Protein AF-A0AAX2JDE6-F1 (afdb_monomer_lite)

pLDDT: mean 75.88, std 12.65, range [41.88, 91.0]

InterPro domains:
  IPR046787 Putative DnaT-like domain [PF20557] (4-109)

Structure (mmCIF, N/CA/C/O backbone):
data_AF-A0AAX2JDE6-F1
#
_entry.id   AF-A0AAX2JDE6-F1
#
loop_
_atom_site.group_PDB
_atom_site.id
_atom_site.type_symbol
_atom_site.label_atom_id
_atom_site.label_alt_id
_atom_site.label_comp_id
_atom_site.label_asym_id
_atom_site.label_entity_id
_atom_site.label_seq_id
_atom_site.pdbx_PDB_ins_code
_atom_site.Cartn_x
_atom_site.Cartn_y
_atom_site.Cartn_z
_atom_site.occupancy
_atom_site.B_iso_or_equiv
_atom_site.auth_seq_id
_atom_site.auth_comp_id
_atom_site.auth_asym_id
_atom_site.auth_atom_id
_atom_site.pdbx_PDB_model_num
ATOM 1 N N . MET A 1 1 ? -2.954 14.936 6.184 1.00 72.56 1 MET A N 1
ATOM 2 C CA . MET A 1 1 ? -3.330 13.506 6.227 1.00 72.56 1 MET A CA 1
ATOM 3 C C . MET A 1 1 ? -3.326 12.977 4.799 1.00 72.56 1 MET A C 1
ATOM 5 O O . MET A 1 1 ? -3.881 13.650 3.940 1.00 72.56 1 MET A O 1
ATOM 9 N N . ILE A 1 2 ? -2.643 11.864 4.526 1.00 81.12 2 ILE A N 1
ATOM 10 C CA . ILE A 1 2 ? -2.496 11.273 3.186 1.00 81.12 2 ILE A CA 1
ATOM 11 C C . ILE A 1 2 ? -3.279 9.957 3.173 1.00 81.12 2 ILE A C 1
ATOM 13 O O . ILE A 1 2 ? -2.783 8.916 3.606 1.00 81.12 2 ILE A O 1
ATOM 17 N N . GLY A 1 3 ? -4.531 10.004 2.718 1.00 82.31 3 GLY A N 1
ATOM 18 C CA . GLY A 1 3 ? -5.424 8.851 2.823 1.00 82.31 3 GLY A CA 1
ATOM 19 C C . GLY A 1 3 ? -5.692 8.509 4.289 1.00 82.31 3 GLY A C 1
ATOM 20 O O . GLY A 1 3 ? -6.291 9.314 5.000 1.00 82.31 3 GLY A O 1
ATOM 21 N N . TYR A 1 4 ? -5.212 7.349 4.746 1.00 83.38 4 TYR A N 1
ATOM 22 C CA . TYR A 1 4 ? -5.445 6.863 6.107 1.00 83.38 4 TYR A CA 1
ATOM 23 C C . TYR A 1 4 ? -4.310 7.124 7.112 1.00 83.38 4 TYR A C 1
ATOM 25 O O . TYR A 1 4 ? -4.485 6.842 8.300 1.00 83.38 4 TYR A O 1
ATOM 33 N N . VAL A 1 5 ? -3.156 7.624 6.662 1.00 86.94 5 VAL A N 1
ATOM 34 C CA . VAL A 1 5 ? -1.965 7.860 7.502 1.00 86.94 5 VAL A CA 1
ATOM 35 C C . VAL A 1 5 ? -1.426 9.275 7.328 1.00 86.94 5 VAL A C 1
ATOM 37 O O . VAL A 1 5 ? -1.682 9.941 6.319 1.00 86.94 5 VAL A O 1
ATOM 40 N N . THR A 1 6 ? -0.672 9.768 8.305 1.00 88.88 6 THR A N 1
ATOM 41 C CA . THR A 1 6 ? 0.149 10.973 8.124 1.00 88.88 6 THR A CA 1
ATOM 42 C C . THR A 1 6 ? 1.539 10.615 7.596 1.00 88.88 6 THR A C 1
ATOM 44 O O . THR A 1 6 ? 1.966 9.461 7.620 1.00 88.88 6 THR A O 1
ATOM 47 N N . LEU A 1 7 ? 2.250 11.612 7.064 1.00 88.50 7 LEU A N 1
ATOM 48 C CA . LEU A 1 7 ? 3.622 11.422 6.592 1.00 88.50 7 LEU A CA 1
ATOM 49 C C . LEU A 1 7 ? 4.575 11.095 7.751 1.00 88.50 7 LEU A C 1
ATOM 51 O O . LEU A 1 7 ? 5.476 10.280 7.584 1.00 88.50 7 LEU A O 1
ATOM 55 N N . GLU A 1 8 ? 4.351 11.709 8.911 1.00 88.31 8 GLU A N 1
ATOM 56 C CA . GLU A 1 8 ? 5.124 11.480 10.135 1.00 88.31 8 GLU A CA 1
ATOM 57 C C . GLU A 1 8 ? 4.914 10.054 10.655 1.00 88.31 8 GLU A C 1
ATOM 59 O O . GLU A 1 8 ? 5.891 9.323 10.793 1.00 88.31 8 GLU A O 1
ATOM 64 N N . GLU A 1 9 ? 3.656 9.609 10.789 1.00 87.50 9 GLU A N 1
ATOM 65 C CA . GLU A 1 9 ? 3.315 8.229 11.175 1.00 87.50 9 GLU A CA 1
ATOM 66 C C . GLU A 1 9 ? 3.962 7.203 10.232 1.00 87.50 9 GLU A C 1
ATOM 68 O O . GLU A 1 9 ? 4.514 6.191 10.669 1.00 87.50 9 GLU A O 1
ATOM 73 N N . ALA A 1 10 ? 3.910 7.466 8.921 1.00 87.25 10 ALA A N 1
ATOM 74 C CA . ALA A 1 10 ? 4.499 6.580 7.926 1.00 87.25 10 ALA A CA 1
ATOM 75 C C . ALA A 1 10 ? 6.023 6.508 8.043 1.00 87.25 10 ALA A C 1
ATOM 77 O O . ALA A 1 10 ? 6.594 5.426 7.911 1.00 87.25 10 ALA A O 1
ATOM 78 N N . LYS A 1 11 ? 6.689 7.639 8.292 1.00 87.69 11 LYS A N 1
ATOM 79 C CA . LYS A 1 11 ? 8.141 7.685 8.473 1.00 87.69 11 LYS A CA 1
ATOM 80 C C . LYS A 1 11 ? 8.582 6.965 9.734 1.00 87.69 11 LYS A C 1
ATOM 82 O O . LYS A 1 11 ? 9.489 6.146 9.645 1.00 87.69 11 LYS A O 1
ATOM 87 N N . GLU A 1 12 ? 7.948 7.243 10.869 1.00 89.25 12 GLU A N 1
ATOM 88 C CA . GLU A 1 12 ? 8.262 6.580 12.137 1.00 89.25 12 GLU A CA 1
ATOM 89 C C . GLU A 1 12 ? 8.180 5.062 11.972 1.00 89.25 12 GLU A C 1
ATOM 91 O O . GLU A 1 12 ? 9.183 4.365 12.134 1.00 89.25 12 GLU A O 1
ATOM 96 N N . TRP A 1 13 ? 7.038 4.562 11.490 1.00 88.94 13 TRP A N 1
ATOM 97 C CA . TRP A 1 13 ? 6.815 3.128 11.322 1.00 88.94 13 TRP A CA 1
ATOM 98 C C . TRP A 1 13 ? 7.767 2.465 10.319 1.00 88.94 13 TRP A C 1
ATOM 100 O O . TRP A 1 13 ? 8.223 1.337 10.524 1.00 88.94 13 TRP A O 1
ATOM 110 N N . LEU A 1 14 ? 8.070 3.144 9.208 1.00 87.12 14 LEU A N 1
ATOM 111 C CA . LEU A 1 14 ? 9.007 2.622 8.217 1.00 87.12 14 LEU A CA 1
ATOM 112 C C . LEU A 1 14 ? 10.450 2.647 8.739 1.00 87.12 14 LEU A C 1
ATOM 114 O O . LEU A 1 14 ? 11.228 1.786 8.343 1.00 87.12 14 LEU A O 1
ATOM 118 N N . SER A 1 15 ? 10.808 3.584 9.623 1.00 86.25 15 SER A N 1
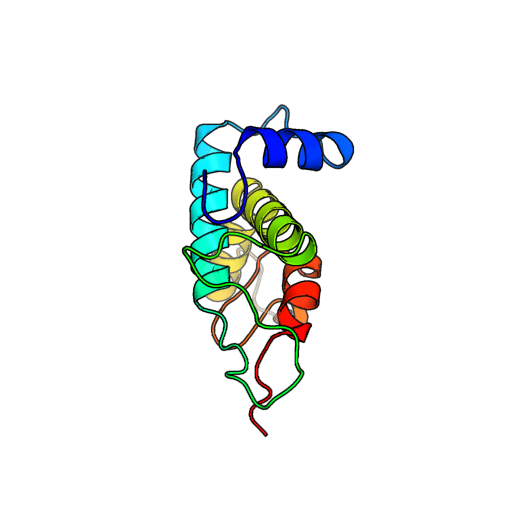ATOM 119 C CA . SER A 1 15 ? 12.203 3.827 10.024 1.00 86.25 15 SER A CA 1
ATOM 120 C C . SER A 1 15 ? 12.691 2.796 11.026 1.00 86.25 15 SER A C 1
ATOM 122 O O . SER A 1 15 ? 13.869 2.456 11.053 1.00 86.25 15 SER A O 1
ATOM 124 N N . GLU A 1 16 ? 11.755 2.219 11.775 1.00 86.50 16 GLU A N 1
ATOM 125 C CA . GLU A 1 16 ? 11.991 1.066 12.635 1.00 86.50 16 GLU A CA 1
ATOM 126 C C . GLU A 1 16 ? 12.325 -0.208 11.840 1.00 86.50 16 GLU A C 1
ATOM 128 O O . GLU A 1 16 ? 12.888 -1.151 12.394 1.00 86.50 16 GLU A O 1
ATOM 133 N N . ARG A 1 17 ? 11.951 -0.275 10.553 1.00 81.31 17 ARG A N 1
ATOM 134 C CA . ARG A 1 17 ? 11.969 -1.519 9.758 1.00 81.31 17 ARG A CA 1
ATOM 135 C C . ARG A 1 17 ? 12.864 -1.469 8.527 1.00 81.31 17 ARG A C 1
ATOM 137 O O . ARG A 1 17 ? 13.353 -2.510 8.093 1.00 81.31 17 ARG A O 1
ATOM 144 N N . TYR A 1 18 ? 13.044 -0.291 7.948 1.00 82.69 18 TYR A N 1
ATOM 145 C CA . TYR A 1 18 ? 13.737 -0.078 6.687 1.00 82.69 18 TYR A CA 1
ATOM 146 C C . TYR A 1 18 ? 14.627 1.158 6.769 1.00 82.69 18 TYR A C 1
ATOM 148 O O . TYR A 1 18 ? 14.312 2.131 7.451 1.00 82.69 18 TYR A O 1
ATOM 156 N N . ASP A 1 19 ? 15.717 1.151 6.003 1.00 76.69 19 ASP A N 1
ATOM 157 C CA . ASP A 1 19 ? 16.534 2.348 5.843 1.00 76.69 19 ASP A CA 1
ATOM 158 C C . ASP A 1 19 ? 15.848 3.322 4.873 1.00 76.69 19 ASP A C 1
ATOM 160 O O . ASP A 1 19 ? 15.882 3.146 3.653 1.00 76.69 19 ASP A O 1
ATOM 164 N N . ILE A 1 20 ? 15.167 4.330 5.426 1.00 72.69 20 ILE A N 1
ATOM 165 C CA . ILE A 1 20 ? 14.457 5.363 4.655 1.00 72.69 20 ILE A CA 1
ATOM 166 C C . ILE A 1 20 ? 15.327 6.600 4.389 1.00 72.69 20 ILE A C 1
ATOM 168 O O . ILE A 1 20 ? 14.854 7.540 3.756 1.00 72.69 20 ILE A O 1
ATOM 172 N N . LYS A 1 21 ? 16.588 6.650 4.849 1.00 65.69 21 LYS A N 1
ATOM 173 C CA . LYS A 1 21 ? 17.426 7.863 4.720 1.00 65.69 21 LYS A CA 1
ATOM 174 C C . LYS A 1 21 ? 17.620 8.324 3.273 1.00 65.69 21 LYS A C 1
ATOM 176 O O . LYS A 1 21 ? 17.877 9.498 3.031 1.00 65.69 21 LYS A O 1
ATOM 181 N N . SER A 1 22 ? 17.497 7.405 2.319 1.00 67.75 22 SER A N 1
ATOM 182 C CA . SER A 1 22 ? 17.631 7.654 0.882 1.00 67.75 22 SER A CA 1
ATOM 183 C C . SER A 1 22 ? 16.328 8.076 0.189 1.00 67.75 22 SER A C 1
ATOM 185 O O . SER A 1 22 ? 16.348 8.429 -0.992 1.00 67.75 22 SER A O 1
ATOM 187 N N . LEU A 1 23 ? 15.187 8.042 0.883 1.00 76.31 23 LEU A N 1
ATOM 188 C CA . LEU A 1 23 ? 13.877 8.342 0.310 1.00 76.31 23 LEU A CA 1
ATOM 189 C C . LEU A 1 23 ? 13.506 9.802 0.580 1.00 76.31 23 LEU A C 1
ATOM 191 O O . LEU A 1 23 ? 13.431 10.229 1.728 1.00 76.31 23 LEU A O 1
ATOM 195 N N . SER A 1 24 ? 13.225 10.564 -0.478 1.00 84.69 24 SER A N 1
ATOM 196 C CA . SER A 1 24 ? 12.743 11.935 -0.318 1.00 84.69 24 SER A CA 1
ATOM 197 C C . SER A 1 24 ? 11.285 11.973 0.142 1.00 84.69 24 SER A C 1
ATOM 199 O O . SER A 1 24 ? 10.453 11.160 -0.278 1.00 84.69 24 SER A O 1
ATOM 201 N N . ASP A 1 25 ? 10.959 12.977 0.952 1.00 85.94 25 ASP A N 1
ATOM 202 C CA . ASP A 1 25 ? 9.608 13.220 1.468 1.00 85.94 25 ASP A CA 1
ATOM 203 C C . ASP A 1 25 ? 8.579 13.363 0.351 1.00 85.94 25 ASP A C 1
ATOM 205 O O . ASP A 1 25 ? 7.479 12.815 0.428 1.00 85.94 25 ASP A O 1
ATOM 209 N N . GLU A 1 26 ? 8.949 14.045 -0.732 1.00 87.25 26 GLU A N 1
ATOM 210 C CA . GLU A 1 26 ? 8.097 14.204 -1.906 1.00 87.25 26 GLU A CA 1
ATOM 211 C C . GLU A 1 26 ? 7.798 12.866 -2.589 1.00 87.25 26 GLU A C 1
ATOM 213 O O . GLU A 1 26 ? 6.660 12.612 -2.997 1.00 87.25 26 GLU A O 1
ATOM 218 N N . LYS A 1 27 ? 8.807 11.989 -2.706 1.00 87.19 27 LYS A N 1
ATOM 219 C CA . LYS A 1 27 ? 8.651 10.667 -3.324 1.00 87.19 27 LYS A CA 1
ATOM 220 C C . LYS A 1 27 ? 7.766 9.776 -2.460 1.00 87.19 27 LYS A C 1
ATOM 222 O O . LYS A 1 27 ? 6.858 9.134 -2.988 1.00 87.19 27 LYS A O 1
ATOM 227 N N . LEU A 1 28 ? 7.974 9.792 -1.143 1.00 87.94 28 LEU A N 1
ATOM 228 C CA . LEU A 1 28 ? 7.149 9.050 -0.192 1.00 87.94 28 LEU A CA 1
ATOM 229 C C . LEU A 1 28 ? 5.700 9.555 -0.189 1.00 87.94 28 LEU A C 1
ATOM 231 O O . LEU A 1 28 ? 4.774 8.751 -0.235 1.00 87.94 28 LEU A O 1
ATOM 235 N N . THR A 1 29 ? 5.491 10.872 -0.223 1.00 89.12 29 THR A N 1
ATOM 236 C CA . THR A 1 29 ? 4.153 11.485 -0.283 1.00 89.12 29 THR A CA 1
ATOM 237 C C . THR A 1 29 ? 3.390 11.031 -1.524 1.00 89.12 29 THR A C 1
ATOM 239 O O . THR A 1 29 ? 2.257 10.560 -1.425 1.00 89.12 29 THR A O 1
ATOM 242 N N . LYS A 1 30 ? 4.020 11.122 -2.704 1.00 89.94 30 LYS A N 1
ATOM 243 C CA . LYS A 1 30 ? 3.424 10.664 -3.969 1.00 89.94 30 LYS A CA 1
ATOM 244 C C . LYS A 1 30 ? 3.106 9.169 -3.928 1.00 89.94 30 LYS A C 1
ATOM 246 O O . LYS A 1 30 ? 2.036 8.759 -4.378 1.00 89.94 30 LYS A O 1
ATOM 251 N N . ALA A 1 31 ? 4.002 8.363 -3.362 1.00 88.75 31 ALA A N 1
ATOM 252 C CA . ALA A 1 31 ? 3.795 6.928 -3.220 1.00 88.75 31 ALA A CA 1
ATOM 253 C C . ALA A 1 31 ? 2.647 6.587 -2.254 1.00 88.75 31 ALA A C 1
ATOM 255 O O . ALA A 1 31 ? 1.870 5.680 -2.538 1.00 88.75 31 ALA A O 1
ATOM 256 N N . LEU A 1 32 ? 2.489 7.337 -1.159 1.00 90.31 32 LEU A N 1
ATOM 257 C CA . LEU A 1 32 ? 1.387 7.171 -0.207 1.00 90.31 32 LEU A CA 1
ATOM 258 C C . LEU A 1 32 ? 0.022 7.481 -0.832 1.00 90.31 32 LEU A C 1
ATOM 260 O O . LEU A 1 32 ? -0.931 6.751 -0.557 1.00 90.31 32 LEU A O 1
ATOM 264 N N . TYR A 1 33 ? -0.075 8.506 -1.689 1.00 90.25 33 TYR A N 1
ATOM 265 C CA . TYR A 1 33 ? -1.297 8.783 -2.455 1.00 90.25 33 TYR A CA 1
ATOM 266 C C . TYR A 1 33 ? -1.608 7.665 -3.455 1.00 90.25 33 TYR A C 1
ATOM 268 O O . TYR A 1 33 ? -2.726 7.162 -3.476 1.00 90.25 33 TYR A O 1
ATOM 276 N N . ARG A 1 34 ? -0.610 7.195 -4.215 1.00 89.31 34 ARG A N 1
ATOM 277 C CA . ARG A 1 34 ? -0.800 6.063 -5.141 1.00 89.31 34 ARG A CA 1
ATOM 278 C C . ARG A 1 34 ? -1.231 4.786 -4.424 1.00 89.31 34 ARG A C 1
ATOM 280 O O . ARG A 1 34 ? -2.115 4.081 -4.900 1.00 89.31 34 ARG A O 1
ATOM 287 N N . ALA A 1 35 ? -0.610 4.481 -3.285 1.00 89.75 35 ALA A N 1
ATOM 288 C CA . ALA A 1 35 ? -0.975 3.328 -2.471 1.00 89.75 35 ALA A CA 1
ATOM 289 C C . ALA A 1 35 ? -2.420 3.439 -1.967 1.00 89.75 35 ALA A C 1
ATOM 291 O O . ALA A 1 35 ? -3.158 2.457 -2.009 1.00 89.75 35 ALA A O 1
ATOM 292 N N . PHE A 1 36 ? -2.840 4.632 -1.542 1.00 90.50 36 PHE A N 1
ATOM 293 C CA . PHE A 1 36 ? -4.219 4.896 -1.142 1.00 90.50 36 PHE A CA 1
ATOM 294 C C . PHE A 1 36 ? -5.209 4.674 -2.294 1.00 90.50 36 PHE A C 1
ATOM 296 O O . PHE A 1 36 ? -6.179 3.938 -2.121 1.00 90.50 36 PHE A O 1
ATOM 303 N N . ASP A 1 37 ? -4.930 5.215 -3.481 1.00 88.44 37 ASP A N 1
ATOM 304 C CA . ASP A 1 37 ? -5.796 5.042 -4.654 1.00 88.44 37 ASP A CA 1
ATOM 305 C C . ASP A 1 37 ? -5.945 3.562 -5.042 1.00 88.44 37 ASP A C 1
ATOM 307 O O . ASP A 1 37 ? -7.049 3.098 -5.331 1.00 88.44 37 ASP A O 1
ATOM 311 N N . LYS A 1 38 ? -4.852 2.784 -4.986 1.00 87.50 38 LYS A N 1
ATOM 312 C CA . LYS A 1 38 ? -4.885 1.326 -5.209 1.00 87.50 38 LYS A CA 1
ATOM 313 C C . LYS A 1 38 ? -5.767 0.608 -4.191 1.00 87.50 38 LYS A C 1
ATOM 315 O O . LYS A 1 38 ? -6.511 -0.300 -4.553 1.00 87.50 38 LYS A O 1
ATOM 320 N N . ILE A 1 39 ? -5.675 0.995 -2.920 1.00 86.69 39 ILE A N 1
ATOM 321 C CA . ILE A 1 39 ? -6.479 0.403 -1.849 1.00 86.69 39 ILE A CA 1
ATOM 322 C C . ILE A 1 39 ? -7.967 0.709 -2.058 1.00 86.69 39 ILE A C 1
ATOM 324 O O . ILE A 1 39 ? -8.802 -0.187 -1.937 1.00 86.69 39 ILE A O 1
ATOM 328 N N . GLU A 1 40 ? -8.306 1.941 -2.432 1.00 84.25 40 GLU A N 1
ATOM 329 C CA . GLU A 1 40 ? -9.692 2.341 -2.678 1.00 84.25 40 GLU A CA 1
ATOM 330 C C . GLU A 1 40 ? -10.318 1.624 -3.888 1.00 84.25 40 GLU A C 1
ATOM 332 O O . GLU A 1 40 ? -11.525 1.375 -3.911 1.00 84.25 40 GLU A O 1
ATOM 337 N N . GLN A 1 41 ? -9.516 1.190 -4.860 1.00 83.81 41 GLN A N 1
ATOM 338 C CA . GLN A 1 41 ? -9.990 0.397 -6.000 1.00 83.81 41 GLN A CA 1
ATOM 339 C C . GLN A 1 41 ? -10.339 -1.061 -5.653 1.00 83.81 41 GLN A C 1
ATOM 341 O O . GLN A 1 41 ? -10.900 -1.769 -6.493 1.00 83.81 41 GLN A O 1
ATOM 346 N N . ILE A 1 42 ? -10.040 -1.537 -4.438 1.00 80.56 42 ILE A N 1
ATOM 347 C CA . ILE A 1 42 ? -10.334 -2.921 -4.056 1.00 80.56 42 ILE A CA 1
ATOM 348 C C . ILE A 1 42 ? -11.856 -3.154 -4.010 1.00 80.56 42 ILE A C 1
ATOM 350 O O . ILE A 1 42 ? -12.587 -2.400 -3.350 1.00 80.56 42 ILE A O 1
ATOM 354 N N . PRO A 1 43 ? -12.353 -4.236 -4.645 1.00 72.31 43 PRO A N 1
ATOM 355 C CA . PRO A 1 43 ? -13.735 -4.666 -4.499 1.00 72.31 43 PRO A CA 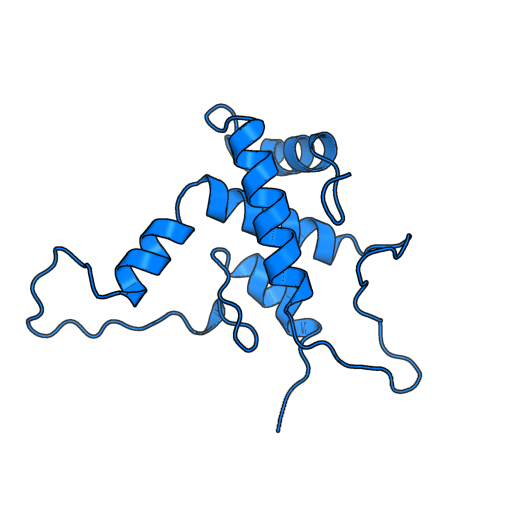1
ATOM 356 C C . PRO A 1 43 ? -13.937 -5.296 -3.114 1.00 72.31 43 PRO A C 1
ATOM 358 O O . PRO A 1 43 ? -13.641 -6.471 -2.884 1.00 72.31 43 PRO A O 1
ATOM 361 N N . VAL A 1 44 ? -14.441 -4.507 -2.171 1.00 71.31 44 VAL A N 1
ATOM 362 C CA . VAL A 1 44 ? -14.766 -4.969 -0.812 1.00 71.31 44 VAL A CA 1
ATOM 363 C C . VAL A 1 44 ? -16.192 -5.477 -0.696 1.00 71.31 44 VAL A C 1
ATOM 365 O O . VAL A 1 44 ? -17.088 -5.086 -1.449 1.00 71.31 44 VAL A O 1
ATOM 368 N N . ARG A 1 45 ? -16.401 -6.378 0.269 1.00 62.62 45 ARG A N 1
ATOM 369 C CA . ARG A 1 45 ? -17.737 -6.852 0.638 1.00 62.62 45 ARG A CA 1
ATOM 370 C C . ARG A 1 45 ? -18.584 -5.675 1.131 1.00 62.62 45 ARG A C 1
ATOM 372 O O . ARG A 1 45 ? -18.231 -5.029 2.112 1.00 62.62 45 ARG A O 1
ATOM 379 N N . PHE A 1 46 ? -19.715 -5.430 0.474 1.00 54.44 46 PHE A N 1
ATOM 380 C CA . PHE A 1 46 ? -20.798 -4.635 1.052 1.00 54.44 46 PHE A CA 1
ATOM 381 C C . PHE A 1 46 ? -21.621 -5.529 1.996 1.00 54.44 46 PHE A C 1
ATOM 383 O O . PHE A 1 46 ? -21.845 -6.701 1.698 1.00 54.44 46 PHE A O 1
ATOM 390 N N . LYS A 1 47 ? -21.995 -4.972 3.152 1.00 53.50 47 LYS A N 1
ATOM 391 C CA . LYS A 1 47 ? -22.593 -5.628 4.332 1.00 53.50 47 LYS A CA 1
ATOM 392 C C . LYS A 1 47 ? -23.662 -6.703 4.052 1.00 53.50 47 LYS A C 1
ATOM 394 O O . LYS A 1 47 ? -24.640 -6.441 3.361 1.00 53.50 47 LYS A O 1
ATOM 399 N N . GLY A 1 48 ? -23.536 -7.819 4.777 1.00 44.78 48 GLY A N 1
ATOM 400 C CA . GLY A 1 48 ? -24.608 -8.396 5.605 1.00 44.78 48 GLY A CA 1
ATOM 401 C C . GLY A 1 48 ? -24.281 -8.157 7.094 1.00 44.78 48 GLY A C 1
ATOM 402 O O . GLY A 1 48 ? -23.146 -7.795 7.413 1.00 44.78 48 GLY A O 1
ATOM 403 N N . GLU A 1 49 ? -25.256 -8.276 7.999 1.00 41.88 49 GLU A N 1
ATOM 404 C CA . GLU A 1 49 ? -25.107 -7.973 9.437 1.00 41.88 49 GLU A CA 1
ATOM 405 C C . GLU A 1 49 ? -23.932 -8.732 10.097 1.00 41.88 49 GLU A C 1
ATOM 407 O O . GLU A 1 49 ? -23.867 -9.956 10.045 1.00 41.88 49 GLU A O 1
ATOM 412 N N . GLY A 1 50 ? -23.003 -8.003 10.737 1.00 51.72 50 GLY A N 1
ATOM 413 C CA . GLY A 1 50 ? -21.996 -8.566 11.655 1.00 51.72 50 GLY A CA 1
ATOM 414 C C . GLY A 1 50 ? -20.527 -8.622 11.193 1.00 51.72 50 GLY A C 1
ATOM 415 O O . GLY A 1 50 ? -19.662 -8.868 12.032 1.00 51.72 50 GLY A O 1
ATOM 416 N N . GLU A 1 51 ? -20.187 -8.361 9.923 1.00 52.09 51 GLU A N 1
ATOM 417 C CA . GLU A 1 51 ? -18.785 -8.423 9.452 1.00 52.09 51 GLU A CA 1
ATOM 418 C C . GLU A 1 51 ? -18.075 -7.049 9.430 1.00 52.09 51 GLU A C 1
ATOM 420 O O . GLU A 1 51 ? -18.664 -6.021 9.092 1.00 52.09 51 GLU A O 1
ATOM 425 N N . LYS A 1 52 ? -16.780 -7.041 9.802 1.00 53.78 52 LYS A N 1
ATOM 426 C CA . LYS A 1 52 ? -15.907 -5.852 9.876 1.00 53.78 52 LYS A CA 1
ATOM 427 C C . LYS A 1 52 ? -15.864 -5.116 8.530 1.00 53.78 52 LYS A C 1
ATOM 429 O O . LYS A 1 52 ? -15.390 -5.666 7.537 1.00 53.78 52 LYS A O 1
ATOM 434 N N . VAL A 1 53 ? -16.338 -3.871 8.528 1.00 62.72 53 VAL A N 1
ATOM 435 C CA . VAL A 1 53 ? -16.427 -2.996 7.351 1.00 62.72 53 VAL A CA 1
ATOM 436 C C . VAL A 1 53 ? -15.027 -2.535 6.945 1.00 62.72 53 VAL A C 1
ATOM 438 O O . VAL A 1 53 ? -14.217 -2.170 7.796 1.00 62.72 53 VAL A O 1
ATOM 441 N N . PHE A 1 54 ? -14.722 -2.591 5.648 1.00 70.31 54 PHE A N 1
ATOM 442 C CA . PHE A 1 54 ? -13.513 -1.969 5.123 1.00 70.31 54 PHE A CA 1
ATOM 443 C C . PHE A 1 54 ? -13.723 -0.450 5.080 1.00 70.31 54 PHE A C 1
ATOM 445 O O . PHE A 1 54 ? -14.670 -0.021 4.414 1.00 70.31 54 PHE A O 1
ATOM 452 N N . PRO A 1 55 ? -12.882 0.350 5.755 1.00 70.94 55 PRO A N 1
ATOM 453 C CA . PRO A 1 55 ? -13.022 1.790 5.779 1.00 70.94 55 PRO A CA 1
ATOM 454 C C . PRO A 1 55 ? -12.884 2.358 4.378 1.00 70.94 55 PRO A C 1
ATOM 456 O O . PRO A 1 55 ? -12.017 1.956 3.601 1.00 70.94 55 PRO A O 1
ATOM 459 N N . ARG A 1 56 ? -13.753 3.310 4.064 1.00 74.69 56 ARG A N 1
ATOM 460 C CA . ARG A 1 56 ? -13.678 4.112 2.845 1.00 74.69 56 ARG A CA 1
ATOM 461 C C . ARG A 1 56 ? -13.240 5.528 3.181 1.00 74.69 56 ARG A C 1
ATOM 463 O O . ARG A 1 56 ? -13.281 5.960 4.334 1.00 74.69 56 ARG A O 1
ATOM 470 N N . ARG A 1 57 ? -12.792 6.259 2.162 1.00 73.06 57 ARG A N 1
ATOM 471 C CA . ARG A 1 57 ? -12.403 7.666 2.274 1.00 73.06 57 ARG A CA 1
ATOM 472 C C . ARG A 1 57 ? -13.414 8.467 3.107 1.00 73.06 57 ARG A C 1
ATOM 474 O O . ARG A 1 57 ? -14.583 8.555 2.747 1.00 73.06 57 ARG A O 1
ATOM 481 N N . GLY A 1 58 ? -12.928 9.107 4.172 1.00 65.88 58 GLY A N 1
ATOM 482 C CA . GLY A 1 58 ? -13.732 9.960 5.054 1.00 65.88 58 GLY A CA 1
ATOM 483 C C . GLY A 1 58 ? -14.202 9.293 6.349 1.00 65.88 58 GLY A C 1
ATOM 484 O O . GLY A 1 58 ? -14.733 9.992 7.208 1.00 65.88 58 GLY A O 1
ATOM 485 N N . GLU A 1 59 ? -13.977 7.988 6.532 1.00 69.56 59 GLU A N 1
ATOM 486 C CA . GLU A 1 59 ? -14.188 7.347 7.833 1.00 69.56 59 GLU A CA 1
ATOM 487 C C . GLU A 1 59 ? -13.120 7.762 8.856 1.00 69.56 59 GLU A C 1
ATOM 489 O O . GLU A 1 59 ? -11.936 7.881 8.534 1.00 69.56 59 GLU A O 1
ATOM 494 N N . GLN A 1 60 ? -13.549 7.984 10.102 1.00 64.81 60 GLN A N 1
ATOM 495 C CA . GLN A 1 60 ? -12.674 8.434 11.191 1.00 64.81 60 GLN A CA 1
ATOM 496 C C . GLN A 1 60 ? -11.835 7.294 11.784 1.00 64.81 60 GLN A C 1
ATOM 498 O O . GLN A 1 60 ? -10.690 7.515 12.179 1.00 64.81 60 GLN A O 1
ATOM 503 N N . GLU A 1 61 ? -12.369 6.071 11.817 1.00 73.88 61 GLU A N 1
ATOM 504 C CA . GLU A 1 61 ? -11.697 4.917 12.412 1.00 73.88 61 GLU A CA 1
ATOM 505 C C . GLU A 1 61 ? -11.181 3.961 11.337 1.00 73.88 61 GLU A C 1
ATOM 507 O O . GLU A 1 61 ? -11.895 3.104 10.824 1.00 73.88 61 GLU A O 1
ATOM 512 N N . VAL A 1 62 ? -9.893 4.086 11.013 1.00 80.50 62 VAL A N 1
ATOM 513 C CA . VAL A 1 62 ? -9.215 3.160 10.101 1.00 80.50 62 VAL A CA 1
ATOM 514 C C . VAL A 1 62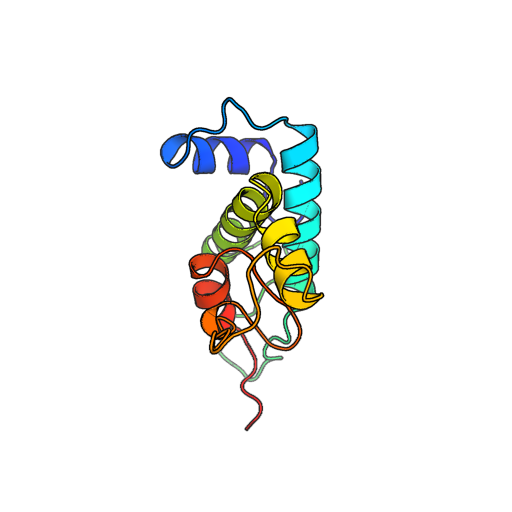 ? -8.446 2.119 10.919 1.00 80.50 62 VAL A C 1
ATOM 516 O O . VAL A 1 62 ? -7.523 2.489 11.655 1.00 80.50 62 VAL A O 1
ATOM 519 N N . PRO A 1 63 ? -8.734 0.811 10.760 1.00 84.81 63 PRO A N 1
ATOM 520 C CA . PRO A 1 63 ? -7.951 -0.252 11.369 1.00 84.81 63 PRO A CA 1
ATOM 521 C C . PRO A 1 63 ? -6.463 -0.150 11.027 1.00 84.81 63 PRO A C 1
ATOM 523 O O . PRO A 1 63 ? -6.079 0.048 9.871 1.00 84.81 63 PRO A O 1
ATOM 526 N N . PHE A 1 64 ? -5.612 -0.397 12.024 1.00 86.31 64 PHE A N 1
ATOM 527 C CA . PHE A 1 64 ? -4.155 -0.350 11.870 1.00 86.31 64 PHE A CA 1
ATOM 528 C C . PHE A 1 64 ? -3.634 -1.234 10.725 1.00 86.31 64 PHE A C 1
ATOM 530 O O . PHE A 1 64 ? -2.695 -0.862 10.031 1.00 86.31 64 PHE A O 1
ATOM 537 N N . LEU A 1 65 ? -4.278 -2.376 10.464 1.00 85.25 65 LEU A N 1
ATOM 538 C CA . LEU A 1 65 ? -3.912 -3.277 9.364 1.00 85.25 65 LEU A CA 1
ATOM 539 C C . LEU A 1 65 ? -3.958 -2.599 7.986 1.00 85.25 65 LEU A C 1
ATOM 541 O O . LEU A 1 65 ? -3.150 -2.920 7.119 1.00 85.25 65 LEU A O 1
ATOM 545 N N . ILE A 1 66 ? -4.886 -1.664 7.786 1.00 86.19 66 ILE A N 1
ATOM 546 C CA . ILE A 1 66 ? -5.070 -0.966 6.510 1.00 86.19 66 ILE A CA 1
ATOM 547 C C . ILE A 1 66 ? -4.072 0.180 6.393 1.00 86.19 66 ILE A C 1
ATOM 549 O O . ILE A 1 66 ? -3.435 0.325 5.351 1.00 86.19 66 ILE A O 1
ATOM 553 N N . LYS A 1 67 ? -3.844 0.909 7.493 1.00 89.56 67 LYS A N 1
ATOM 554 C CA . LYS A 1 67 ? -2.745 1.879 7.601 1.00 89.56 67 LYS A CA 1
ATOM 555 C C . LYS A 1 67 ? -1.402 1.219 7.271 1.00 89.56 67 LYS A C 1
ATOM 557 O O . LYS A 1 67 ? -0.655 1.706 6.427 1.00 89.56 67 LYS A O 1
ATOM 562 N N . MET A 1 68 ? -1.137 0.054 7.862 1.00 90.38 68 MET A N 1
ATOM 563 C CA . MET A 1 68 ? 0.061 -0.747 7.607 1.00 90.38 68 MET A CA 1
ATOM 564 C C . MET A 1 68 ? 0.179 -1.160 6.138 1.00 90.38 68 MET A C 1
ATOM 566 O O . MET A 1 68 ? 1.253 -1.035 5.553 1.00 90.38 68 MET A O 1
ATOM 570 N N . ALA A 1 69 ? -0.911 -1.624 5.522 1.00 89.62 69 ALA A N 1
ATOM 571 C CA . ALA A 1 69 ? -0.905 -1.994 4.111 1.00 89.62 69 ALA A CA 1
ATOM 572 C C . ALA A 1 69 ? -0.584 -0.794 3.200 1.00 89.62 69 ALA A C 1
ATOM 574 O O . ALA A 1 69 ? 0.212 -0.942 2.272 1.00 89.62 69 ALA A O 1
ATOM 575 N N . GLN A 1 70 ? -1.127 0.394 3.501 1.00 90.88 70 GLN A N 1
ATOM 576 C CA . GLN A 1 70 ? -0.818 1.628 2.771 1.00 90.88 70 GLN A CA 1
ATOM 577 C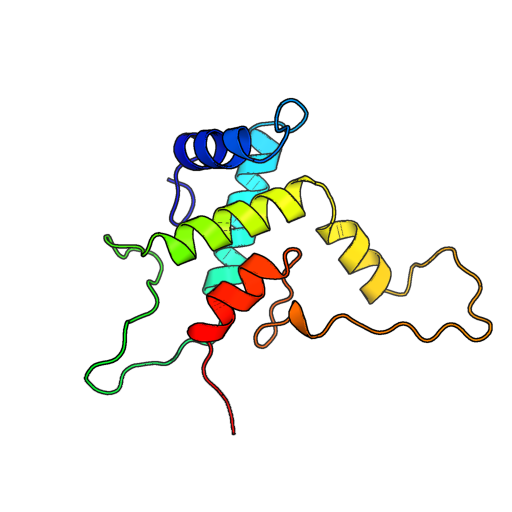 C . GLN A 1 70 ? 0.670 1.992 2.883 1.00 90.88 70 GLN A C 1
ATOM 579 O O . GLN A 1 70 ? 1.303 2.278 1.869 1.00 90.88 70 GLN A O 1
ATOM 584 N N . MET A 1 71 ? 1.247 1.930 4.088 1.00 91.00 71 MET A N 1
ATOM 585 C CA . MET A 1 71 ? 2.666 2.239 4.319 1.00 91.00 71 MET A CA 1
ATOM 586 C C . MET A 1 71 ? 3.602 1.256 3.597 1.00 91.00 71 MET A C 1
ATOM 588 O O . MET A 1 71 ? 4.558 1.668 2.941 1.00 91.00 71 MET A O 1
ATOM 592 N N . LEU A 1 72 ? 3.306 -0.045 3.668 1.00 90.88 72 LEU A N 1
ATOM 593 C CA . LEU A 1 72 ? 4.103 -1.105 3.039 1.00 90.88 72 LEU A CA 1
ATOM 594 C C . LEU A 1 72 ? 4.089 -1.051 1.506 1.00 90.88 72 LEU A C 1
ATOM 596 O O . LEU A 1 72 ? 5.112 -1.321 0.859 1.00 90.88 72 LEU A O 1
ATOM 600 N N . GLU A 1 73 ? 2.933 -0.733 0.926 1.00 89.56 73 GLU A N 1
ATOM 601 C CA . GLU A 1 73 ? 2.796 -0.555 -0.518 1.00 89.56 73 GLU A CA 1
ATOM 602 C C . GLU A 1 73 ? 3.494 0.730 -0.969 1.00 89.56 73 GLU A C 1
ATOM 604 O O . GLU A 1 73 ? 4.275 0.695 -1.919 1.00 89.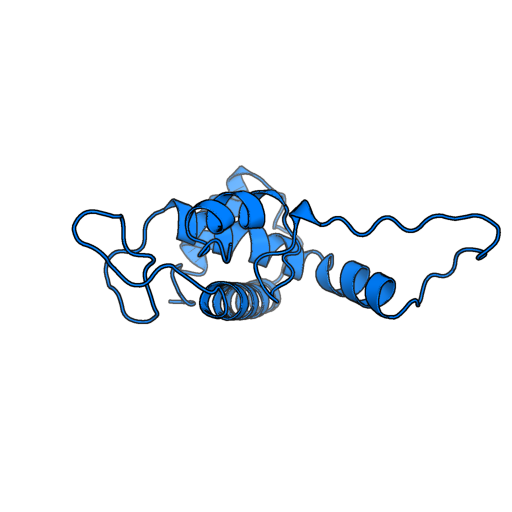56 73 GLU A O 1
ATOM 609 N N . ALA A 1 74 ? 3.311 1.836 -0.241 1.00 90.31 74 ALA A N 1
ATOM 610 C CA . ALA A 1 74 ? 3.966 3.105 -0.540 1.00 90.31 74 ALA A CA 1
ATOM 611 C C . ALA A 1 74 ? 5.494 2.995 -0.504 1.00 90.31 74 ALA A C 1
ATOM 613 O O . ALA A 1 74 ? 6.161 3.478 -1.417 1.00 90.31 74 ALA A O 1
ATOM 614 N N . TYR A 1 75 ? 6.055 2.305 0.492 1.00 89.38 75 TYR A N 1
ATOM 615 C CA . TYR A 1 75 ? 7.491 2.034 0.535 1.00 89.38 75 TYR A CA 1
ATOM 616 C C . TYR A 1 75 ? 7.955 1.276 -0.713 1.00 89.38 75 TYR A C 1
ATOM 618 O O . TYR A 1 75 ? 8.910 1.680 -1.367 1.00 89.38 75 TYR A O 1
ATOM 626 N N . SER A 1 76 ? 7.231 0.227 -1.108 1.00 87.12 76 SER A N 1
ATOM 627 C CA . SER A 1 76 ? 7.599 -0.589 -2.273 1.00 87.12 76 SER A CA 1
ATOM 628 C C . SER A 1 76 ? 7.522 0.189 -3.591 1.00 87.12 76 SER A C 1
ATOM 630 O O . SER A 1 76 ? 8.392 0.023 -4.446 1.00 87.12 76 SER A O 1
ATOM 632 N N . ILE A 1 77 ? 6.524 1.066 -3.735 1.00 87.00 77 ILE A N 1
ATOM 633 C CA . ILE A 1 77 ? 6.404 1.996 -4.866 1.00 87.00 77 ILE A CA 1
ATOM 634 C C . ILE A 1 77 ? 7.579 2.981 -4.865 1.00 87.00 77 ILE A C 1
ATOM 636 O O . ILE A 1 77 ? 8.248 3.158 -5.882 1.00 87.00 77 ILE A O 1
ATOM 640 N N . ALA A 1 78 ? 7.881 3.593 -3.720 1.00 86.69 78 ALA A N 1
ATOM 641 C CA . ALA A 1 78 ? 8.959 4.568 -3.598 1.00 86.69 78 ALA A CA 1
ATOM 642 C C . ALA A 1 78 ? 10.357 3.952 -3.801 1.00 86.69 78 ALA A C 1
ATOM 644 O O . ALA A 1 78 ? 11.251 4.627 -4.318 1.00 86.69 78 ALA A O 1
ATOM 645 N N . SER A 1 79 ? 10.541 2.669 -3.480 1.00 84.00 79 SER A N 1
ATOM 646 C CA . SER A 1 79 ? 11.750 1.902 -3.804 1.00 84.00 79 SER A CA 1
ATOM 647 C C . SER A 1 79 ? 11.893 1.558 -5.294 1.00 84.00 79 SER A C 1
ATOM 649 O O . SER A 1 79 ? 12.924 1.018 -5.671 1.00 84.00 79 SER A O 1
ATOM 651 N N . GLY A 1 80 ? 10.902 1.857 -6.144 1.00 78.06 80 GLY A N 1
ATOM 652 C CA . GLY A 1 80 ? 10.972 1.628 -7.595 1.00 78.06 80 GLY A CA 1
ATOM 653 C C . GLY A 1 80 ? 10.468 0.260 -8.068 1.00 78.06 80 GLY A C 1
ATOM 654 O O . GLY A 1 80 ? 10.478 -0.009 -9.266 1.00 78.06 80 GLY A O 1
ATOM 655 N N . LYS A 1 81 ? 9.939 -0.587 -7.172 1.00 74.50 81 LYS A N 1
ATOM 656 C CA . LYS A 1 81 ? 9.422 -1.921 -7.545 1.00 74.50 81 LYS A CA 1
ATOM 657 C C . LYS A 1 81 ? 8.209 -1.859 -8.482 1.00 74.50 81 LYS A C 1
ATOM 659 O O . LYS A 1 81 ? 7.914 -2.832 -9.169 1.00 74.50 81 LYS A O 1
ATOM 664 N N . GLU A 1 82 ? 7.505 -0.727 -8.511 1.00 71.44 82 GLU A N 1
ATOM 665 C CA . GLU A 1 82 ? 6.384 -0.486 -9.429 1.00 71.44 82 GLU A CA 1
ATOM 666 C C . GLU A 1 82 ? 6.848 -0.397 -10.892 1.00 71.44 82 GLU A C 1
ATOM 668 O O . GLU A 1 82 ? 6.207 -0.965 -11.774 1.00 71.44 82 GLU A O 1
ATOM 673 N N . GLU A 1 83 ? 7.981 0.259 -11.155 1.00 67.38 83 GLU A N 1
ATOM 674 C CA . GLU A 1 83 ? 8.537 0.390 -12.508 1.00 67.38 83 GLU A CA 1
ATOM 675 C C . GLU A 1 83 ? 9.082 -0.947 -13.014 1.00 67.38 83 GLU A C 1
ATOM 677 O O . GLU A 1 83 ? 8.818 -1.319 -14.155 1.00 67.38 83 GLU A O 1
ATOM 682 N N . GLU A 1 84 ? 9.751 -1.717 -12.150 1.00 65.19 84 GLU A N 1
ATOM 683 C CA . GLU A 1 84 ? 10.182 -3.086 -12.463 1.00 65.19 84 GLU A CA 1
ATOM 684 C C . GLU A 1 84 ? 8.986 -3.980 -12.822 1.00 65.19 84 GLU A C 1
ATOM 686 O O . GLU A 1 84 ? 9.010 -4.701 -13.822 1.00 65.19 84 GLU A O 1
ATOM 691 N N . GLN A 1 85 ? 7.902 -3.903 -12.041 1.00 67.00 85 GLN A N 1
ATOM 692 C CA . GLN A 1 85 ? 6.680 -4.661 -12.306 1.00 67.00 85 GLN A CA 1
ATOM 693 C C . GLN A 1 85 ? 6.016 -4.224 -13.621 1.00 67.00 85 GLN A C 1
ATOM 695 O O . GLN A 1 85 ? 5.558 -5.076 -14.385 1.00 67.00 85 GLN A O 1
ATOM 700 N N . ALA A 1 86 ? 5.986 -2.922 -13.918 1.00 67.88 86 ALA A N 1
ATOM 701 C CA . ALA A 1 86 ? 5.446 -2.391 -15.167 1.00 67.88 86 ALA A CA 1
ATOM 702 C C . ALA A 1 86 ? 6.282 -2.804 -16.392 1.00 67.88 86 ALA A C 1
ATOM 704 O O . ALA A 1 86 ? 5.719 -3.190 -17.415 1.00 67.88 86 ALA A O 1
ATOM 705 N N . GLN A 1 87 ? 7.614 -2.790 -16.291 1.00 66.12 87 GLN A N 1
ATOM 706 C CA . GLN A 1 87 ? 8.514 -3.262 -17.351 1.00 66.12 87 GLN A CA 1
ATOM 707 C C . GLN A 1 87 ? 8.310 -4.754 -17.640 1.00 66.12 87 GLN A C 1
ATOM 709 O O . GLN A 1 87 ? 8.193 -5.140 -18.805 1.00 66.12 87 GLN A O 1
ATOM 714 N N . MET A 1 88 ? 8.164 -5.581 -16.595 1.00 66.50 88 MET A N 1
ATOM 715 C CA . MET A 1 88 ? 7.828 -7.002 -16.746 1.00 66.50 88 MET A CA 1
ATOM 716 C C . MET A 1 88 ? 6.453 -7.224 -17.394 1.00 66.50 88 MET A C 1
ATOM 718 O O . MET A 1 88 ? 6.305 -8.123 -18.222 1.00 66.50 88 MET A O 1
ATOM 722 N N . LEU A 1 89 ? 5.439 -6.424 -17.041 1.00 64.62 89 LEU A N 1
ATOM 723 C CA . LEU A 1 89 ? 4.102 -6.499 -17.649 1.00 64.62 89 LEU A CA 1
ATOM 724 C C . LEU A 1 89 ? 4.113 -6.105 -19.130 1.00 64.62 89 LEU A C 1
ATOM 726 O O . LEU A 1 89 ? 3.441 -6.745 -19.933 1.00 64.62 89 LEU A O 1
ATOM 730 N N . ASN A 1 90 ? 4.910 -5.102 -19.495 1.00 66.62 90 ASN A N 1
ATOM 731 C CA . ASN A 1 90 ? 5.044 -4.624 -20.871 1.00 66.62 90 ASN A CA 1
ATOM 732 C C . ASN A 1 90 ? 5.983 -5.493 -21.726 1.00 66.62 90 ASN A C 1
ATOM 734 O O . ASN A 1 90 ? 6.244 -5.156 -22.879 1.00 66.62 90 ASN A O 1
ATOM 738 N N . GLY A 1 91 ? 6.526 -6.583 -21.171 1.00 60.88 91 GLY A N 1
ATOM 739 C CA . GLY A 1 91 ? 7.466 -7.461 -21.872 1.00 60.88 91 GLY A CA 1
ATOM 740 C C . GLY A 1 91 ? 8.824 -6.814 -22.163 1.00 60.88 91 GLY A C 1
ATOM 741 O O . GLY A 1 91 ? 9.613 -7.367 -22.927 1.00 60.88 91 GLY A O 1
ATOM 742 N N . ILE A 1 92 ? 9.126 -5.663 -21.553 1.00 61.41 92 ILE A N 1
ATOM 743 C CA . ILE A 1 92 ? 10.409 -4.970 -21.691 1.00 61.41 92 ILE A CA 1
ATOM 744 C C . ILE A 1 92 ? 11.371 -5.620 -20.697 1.00 61.41 92 ILE A C 1
ATOM 746 O O . ILE A 1 92 ? 11.587 -5.140 -19.589 1.00 61.41 92 ILE A O 1
ATOM 750 N N . THR A 1 93 ? 11.909 -6.775 -21.076 1.00 60.47 93 THR A N 1
ATOM 751 C CA . THR A 1 93 ? 12.942 -7.484 -20.315 1.00 60.47 93 THR A CA 1
ATOM 752 C C . THR A 1 93 ? 14.155 -7.646 -21.221 1.00 60.47 93 THR A C 1
ATOM 754 O O . THR A 1 93 ? 14.037 -8.142 -22.337 1.00 60.47 93 THR A O 1
ATOM 757 N N . SER A 1 94 ? 15.335 -7.241 -20.755 1.00 54.94 94 SER A N 1
ATOM 758 C CA . SER A 1 94 ? 16.598 -7.342 -21.501 1.00 54.94 94 SER A CA 1
ATOM 759 C C . SER A 1 94 ? 17.160 -8.771 -21.592 1.00 54.94 94 SER A C 1
ATOM 761 O O . SER A 1 94 ? 18.310 -8.951 -21.991 1.00 54.94 94 SER A O 1
ATOM 763 N N . LYS A 1 95 ? 16.388 -9.798 -21.208 1.00 56.38 95 LYS A N 1
ATOM 764 C CA . LYS A 1 95 ? 16.833 -11.197 -21.165 1.00 56.38 95 LYS A CA 1
ATOM 765 C C . LYS A 1 95 ? 16.263 -12.010 -22.330 1.00 56.38 95 LYS A C 1
ATOM 767 O O . LYS A 1 95 ? 15.090 -11.894 -22.673 1.00 56.38 95 LYS A O 1
ATOM 772 N N . SER A 1 96 ? 17.122 -12.837 -22.924 1.00 53.66 96 SER A N 1
ATOM 773 C CA . SER A 1 96 ? 16.857 -13.689 -24.085 1.00 53.66 96 SER A CA 1
ATOM 774 C C . SER A 1 96 ? 15.669 -14.635 -23.850 1.00 53.66 96 SER A C 1
ATOM 776 O O . SER A 1 96 ? 15.658 -15.388 -22.884 1.00 53.66 96 SER A O 1
ATOM 778 N N . ILE A 1 97 ? 14.697 -14.620 -24.767 1.00 58.94 97 ILE A N 1
ATOM 779 C CA . ILE A 1 97 ? 13.386 -15.311 -24.710 1.00 58.94 97 ILE A CA 1
ATOM 780 C C . ILE A 1 97 ? 13.470 -16.856 -24.815 1.00 58.94 97 ILE A C 1
ATOM 782 O O . ILE A 1 97 ? 12.456 -17.546 -24.729 1.00 58.94 97 ILE A O 1
ATOM 786 N N . GLY A 1 98 ? 14.661 -17.436 -24.973 1.00 55.56 98 GLY A N 1
ATOM 787 C CA . GLY A 1 98 ? 14.831 -18.883 -25.133 1.00 55.56 98 GLY A CA 1
ATOM 788 C C . GLY A 1 98 ? 14.524 -19.654 -23.846 1.00 55.56 98 GLY A C 1
ATOM 789 O O . GLY A 1 98 ? 15.381 -19.737 -22.975 1.00 55.56 98 GLY A O 1
ATOM 790 N N . ASP A 1 99 ? 13.317 -20.222 -23.764 1.00 55.88 99 ASP A N 1
ATOM 791 C CA . ASP A 1 99 ? 12.838 -21.180 -22.746 1.00 55.88 99 ASP A CA 1
ATOM 792 C C . ASP A 1 99 ? 12.517 -20.623 -21.338 1.00 55.88 99 ASP A C 1
ATOM 794 O O . ASP A 1 99 ? 12.362 -21.362 -20.365 1.00 55.88 99 ASP A O 1
ATOM 798 N N . MET A 1 100 ? 12.364 -19.302 -21.190 1.00 56.47 100 MET A N 1
ATOM 799 C CA . MET A 1 100 ? 12.081 -18.700 -19.880 1.00 56.47 100 MET A CA 1
ATOM 800 C C . MET A 1 100 ? 10.571 -18.573 -19.619 1.00 56.47 100 MET A C 1
ATOM 802 O O . MET A 1 100 ? 9.895 -17.680 -20.129 1.00 56.47 100 MET A O 1
ATOM 806 N N . SER A 1 101 ? 10.035 -19.450 -18.769 1.00 51.53 101 SER A N 1
ATOM 807 C CA . SER A 1 101 ? 8.668 -19.327 -18.248 1.00 51.53 101 SER A CA 1
ATOM 808 C C . SER A 1 101 ? 8.578 -18.158 -17.259 1.00 51.53 101 SER A C 1
ATOM 810 O O . SER A 1 101 ? 8.977 -18.278 -16.099 1.00 51.53 101 SER A O 1
ATOM 812 N N . VAL A 1 102 ? 8.040 -17.014 -17.691 1.00 57.41 102 VAL A N 1
ATOM 813 C CA . VAL A 1 102 ? 7.769 -15.878 -16.796 1.00 57.41 102 VAL A CA 1
ATOM 814 C C . VAL A 1 102 ? 6.503 -16.172 -15.994 1.00 57.41 102 VAL A C 1
ATOM 816 O O . VAL A 1 102 ? 5.379 -16.034 -16.474 1.00 57.41 102 VAL A O 1
ATOM 819 N N . SER A 1 103 ? 6.687 -16.599 -14.748 1.00 55.59 103 SER A N 1
ATOM 820 C CA . SER A 1 103 ? 5.579 -16.798 -13.816 1.00 55.59 103 SER A CA 1
ATOM 821 C C . SER A 1 103 ? 5.217 -15.471 -13.156 1.00 55.59 103 SER A C 1
ATOM 823 O O . SER A 1 103 ? 5.952 -14.970 -12.307 1.00 55.59 103 SER A O 1
ATOM 825 N N . TYR A 1 104 ? 4.074 -14.895 -13.530 1.00 58.81 104 TYR A N 1
ATOM 826 C CA . TYR A 1 104 ? 3.532 -13.727 -12.839 1.00 58.81 104 TYR A CA 1
ATOM 827 C C . TYR A 1 104 ? 3.094 -14.113 -11.425 1.00 58.81 104 TYR A C 1
ATOM 829 O O . TYR A 1 104 ? 2.290 -15.031 -11.239 1.00 58.81 104 TYR A O 1
ATOM 837 N N . ASP A 1 105 ? 3.599 -13.389 -10.428 1.00 63.19 105 ASP A N 1
ATOM 838 C CA . ASP A 1 105 ? 3.241 -13.611 -9.033 1.00 63.19 105 ASP A CA 1
ATOM 839 C C . ASP A 1 105 ? 1.790 -13.175 -8.767 1.00 63.19 105 ASP A C 1
ATOM 841 O O . ASP A 1 105 ? 1.489 -12.020 -8.453 1.00 63.19 105 ASP A O 1
ATOM 845 N N . LYS A 1 106 ? 0.866 -14.134 -8.892 1.00 66.38 106 LYS A N 1
ATOM 846 C CA . LYS A 1 106 ? -0.570 -13.942 -8.642 1.00 66.38 106 LYS A CA 1
ATOM 847 C C . LYS A 1 106 ? -0.874 -13.580 -7.184 1.00 66.38 106 LYS A C 1
ATOM 849 O O . LYS A 1 106 ? -1.991 -13.158 -6.897 1.00 66.38 106 LYS A O 1
ATOM 854 N N . THR A 1 107 ? 0.077 -13.734 -6.255 1.00 69.62 107 THR A N 1
ATOM 855 C CA . THR A 1 107 ? -0.145 -13.420 -4.833 1.00 69.62 107 THR A CA 1
ATOM 856 C C . THR A 1 107 ? -0.248 -11.920 -4.564 1.00 69.62 107 THR A C 1
ATOM 858 O O . THR A 1 107 ? -0.822 -11.521 -3.552 1.00 69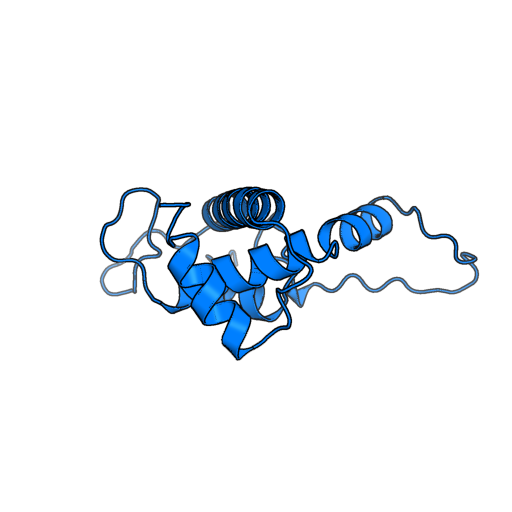.62 107 THR A O 1
ATOM 861 N N . LYS A 1 108 ? 0.241 -11.092 -5.495 1.00 74.31 108 LYS A N 1
ATOM 862 C CA . LYS A 1 108 ? 0.234 -9.627 -5.410 1.00 74.31 108 LYS A CA 1
ATOM 863 C C . LYS A 1 108 ? -0.999 -8.965 -6.032 1.00 74.31 108 LYS A C 1
ATOM 865 O O . LYS A 1 108 ? -1.110 -7.741 -6.014 1.00 74.31 108 LYS A O 1
ATOM 870 N N . LYS A 1 109 ? -1.914 -9.750 -6.601 1.00 78.00 109 LYS A N 1
ATOM 871 C CA . LYS A 1 109 ? -3.111 -9.249 -7.282 1.00 78.00 109 LYS A CA 1
ATOM 872 C C . LYS A 1 109 ? -4.344 -9.382 -6.388 1.00 78.00 109 LYS A C 1
ATOM 874 O O . LYS A 1 109 ? -4.589 -10.453 -5.831 1.00 78.00 109 LYS A O 1
ATOM 879 N N . ILE A 1 110 ? -5.118 -8.303 -6.291 1.00 75.38 110 ILE A N 1
ATOM 880 C CA . ILE A 1 110 ? -6.440 -8.251 -5.648 1.00 75.38 110 ILE A CA 1
ATOM 881 C C . ILE A 1 110 ? -7.409 -7.652 -6.667 1.00 75.38 110 ILE A C 1
ATOM 883 O O . ILE A 1 110 ? -7.234 -6.509 -7.089 1.00 75.38 110 ILE A O 1
ATOM 887 N N . GLY A 1 111 ? -8.415 -8.409 -7.100 1.00 73.94 111 GLY A N 1
ATOM 888 C CA . GLY A 1 111 ? -9.285 -8.014 -8.207 1.00 73.94 111 GLY A CA 1
ATOM 889 C C . GLY A 1 111 ? -8.488 -7.624 -9.461 1.00 73.94 111 GLY A C 1
ATOM 890 O O . GLY A 1 111 ? -7.768 -8.441 -10.035 1.00 73.94 111 GLY A O 1
ATOM 891 N N . LEU A 1 112 ? -8.616 -6.365 -9.888 1.00 73.12 112 LEU A N 1
ATOM 892 C CA . LEU A 1 112 ? -7.866 -5.780 -11.011 1.00 73.12 112 LEU A CA 1
ATOM 893 C C . LEU A 1 112 ? -6.612 -5.002 -10.571 1.00 73.12 112 LEU A C 1
ATOM 895 O O . LEU A 1 112 ? -5.835 -4.577 -11.422 1.00 73.12 112 LEU A O 1
ATOM 899 N N . VAL A 1 113 ? -6.398 -4.835 -9.264 1.00 80.69 113 VAL A N 1
ATOM 900 C CA . VAL A 1 113 ? -5.309 -4.036 -8.694 1.00 80.69 113 VAL A CA 1
ATOM 901 C C . VAL A 1 113 ? -4.075 -4.908 -8.458 1.00 80.69 113 VAL A C 1
ATOM 903 O O . VAL A 1 113 ? -4.159 -5.980 -7.853 1.00 80.69 113 VAL A O 1
ATOM 906 N N . ASN A 1 114 ? -2.913 -4.424 -8.904 1.00 82.75 114 ASN A N 1
ATOM 907 C CA . ASN A 1 114 ? -1.614 -5.044 -8.647 1.00 82.75 114 ASN A CA 1
ATOM 908 C C . ASN A 1 114 ? -0.858 -4.268 -7.563 1.00 82.75 114 ASN A C 1
ATOM 910 O O . ASN A 1 114 ? -0.591 -3.069 -7.703 1.00 82.75 114 ASN A O 1
ATOM 914 N N . PHE A 1 115 ? -0.487 -4.978 -6.504 1.00 83.50 115 PHE A N 1
ATOM 915 C CA . PHE A 1 115 ? 0.362 -4.472 -5.435 1.00 83.50 115 PHE A CA 1
ATOM 916 C C . PHE A 1 115 ? 1.832 -4.783 -5.730 1.00 83.50 115 PHE A C 1
ATOM 918 O O . PHE A 1 115 ? 2.176 -5.795 -6.348 1.00 83.50 115 PHE A O 1
ATOM 925 N N . CYS A 1 116 ? 2.720 -3.919 -5.258 1.00 83.50 116 CYS A N 1
ATOM 926 C CA . CYS A 1 116 ? 4.160 -4.145 -5.290 1.00 83.50 116 CYS A CA 1
ATOM 927 C C . CYS A 1 116 ? 4.577 -5.051 -4.120 1.00 83.50 116 CYS A C 1
ATOM 929 O O . CYS A 1 116 ? 5.463 -5.905 -4.266 1.00 83.50 116 CYS A O 1
ATOM 931 N N . ASN A 1 117 ? 3.911 -4.888 -2.969 1.00 85.81 117 ASN A N 1
ATOM 932 C CA . ASN A 1 117 ? 4.183 -5.622 -1.740 1.00 85.81 117 ASN A CA 1
ATOM 933 C C . ASN A 1 117 ? 3.209 -6.798 -1.537 1.00 85.81 117 ASN A C 1
ATOM 935 O O . ASN A 1 117 ? 1.996 -6.618 -1.421 1.00 85.81 117 ASN A O 1
ATOM 939 N N . SER A 1 118 ? 3.747 -8.016 -1.421 1.00 83.56 118 SER A N 1
ATOM 940 C CA . SER A 1 118 ? 2.953 -9.230 -1.185 1.00 83.56 118 SER A CA 1
ATOM 941 C C . SER A 1 118 ? 2.291 -9.253 0.197 1.00 83.56 118 SER A C 1
ATOM 943 O O . SER A 1 118 ? 1.170 -9.742 0.325 1.00 83.56 118 SER A O 1
ATOM 945 N N . GLN A 1 119 ? 2.924 -8.688 1.228 1.00 85.75 119 GLN A N 1
ATOM 946 C CA . GLN A 1 119 ? 2.358 -8.633 2.578 1.00 85.75 119 GLN A CA 1
ATOM 947 C C . GLN A 1 119 ? 1.160 -7.675 2.646 1.00 85.75 119 GLN A C 1
ATOM 949 O O . GLN A 1 119 ? 0.146 -7.991 3.278 1.00 85.75 119 GLN A O 1
ATOM 954 N N . ALA A 1 120 ? 1.249 -6.529 1.961 1.00 85.50 120 ALA A N 1
ATOM 955 C CA . ALA A 1 120 ? 0.132 -5.593 1.841 1.00 85.50 120 ALA A CA 1
ATOM 956 C C . ALA A 1 120 ? -1.050 -6.260 1.122 1.00 85.50 120 ALA A C 1
ATOM 958 O O . ALA A 1 120 ? -2.169 -6.252 1.639 1.00 85.50 120 ALA A O 1
ATOM 959 N N . ALA A 1 121 ? -0.780 -6.945 0.004 1.00 85.69 121 ALA A N 1
ATOM 960 C CA . ALA A 1 121 ? -1.796 -7.686 -0.737 1.00 85.69 121 ALA A CA 1
ATOM 961 C C . ALA A 1 121 ? -2.467 -8.773 0.118 1.00 85.69 121 ALA A C 1
ATOM 963 O O . ALA A 1 121 ? -3.688 -8.847 0.194 1.00 85.69 121 ALA A O 1
ATOM 964 N N . GLN A 1 122 ? -1.702 -9.593 0.838 1.00 85.12 122 GLN A N 1
ATOM 965 C CA . GLN A 1 122 ? -2.272 -10.639 1.696 1.00 85.12 122 GLN A CA 1
ATOM 966 C C . GLN A 1 122 ? -3.135 -10.079 2.833 1.00 85.12 122 GLN A C 1
ATOM 968 O O . GLN A 1 122 ? -4.170 -10.661 3.171 1.00 85.12 122 GLN A O 1
ATOM 973 N N . THR A 1 123 ? -2.726 -8.950 3.416 1.00 85.81 123 THR A N 1
ATOM 974 C CA . THR A 1 123 ? -3.481 -8.279 4.483 1.00 85.81 123 THR A CA 1
ATOM 975 C C . THR A 1 123 ? -4.828 -7.784 3.959 1.00 85.81 123 THR A C 1
ATOM 977 O O . THR A 1 123 ? -5.858 -8.005 4.597 1.00 85.81 123 THR A O 1
ATOM 980 N N . LEU A 1 124 ? -4.832 -7.184 2.767 1.00 84.31 124 LEU A N 1
ATOM 981 C CA . LEU A 1 124 ? -6.022 -6.617 2.134 1.00 84.31 124 LEU A CA 1
ATOM 982 C C . LEU A 1 124 ? -6.940 -7.680 1.510 1.00 84.31 124 LEU A C 1
ATOM 984 O O . LEU A 1 124 ? -8.159 -7.524 1.523 1.00 84.31 124 LEU A O 1
ATOM 988 N N . LYS A 1 125 ? -6.388 -8.812 1.062 1.00 82.25 125 LYS A N 1
ATOM 989 C CA . LYS A 1 125 ? -7.141 -9.943 0.492 1.00 82.25 125 LYS A CA 1
ATOM 990 C C . LYS A 1 125 ? -8.190 -10.521 1.445 1.00 82.25 125 LYS A C 1
ATOM 992 O O . LYS A 1 125 ? -9.181 -11.097 1.007 1.00 82.25 125 LYS A O 1
ATOM 997 N N . ARG A 1 126 ? -8.013 -10.342 2.757 1.00 78.56 126 ARG A N 1
ATOM 998 C CA . ARG A 1 126 ? -9.008 -10.730 3.774 1.00 78.56 126 ARG A CA 1
ATOM 999 C C . ARG A 1 126 ? -10.333 -9.977 3.623 1.00 78.56 126 ARG A C 1
ATOM 1001 O O . ARG A 1 126 ? -11.370 -10.509 4.006 1.00 78.56 126 ARG A O 1
ATOM 1008 N N . PHE A 1 127 ? -10.286 -8.773 3.061 1.00 75.75 127 PHE A N 1
ATOM 1009 C CA . PHE A 1 127 ? -11.434 -7.889 2.881 1.00 75.75 127 PHE A CA 1
ATOM 1010 C C . PHE A 1 127 ? -12.025 -7.958 1.461 1.00 75.75 127 PHE A C 1
ATOM 1012 O O . PHE A 1 127 ? -13.115 -7.439 1.219 1.00 75.75 127 PHE A O 1
ATOM 1019 N N . GLU A 1 128 ? -11.339 -8.629 0.531 1.00 75.38 128 GLU A N 1
ATOM 1020 C CA . GLU A 1 128 ? -11.797 -8.819 -0.845 1.00 75.38 128 GLU A CA 1
ATOM 1021 C C . GLU A 1 128 ? -13.109 -9.625 -0.888 1.00 75.38 128 GLU A C 1
ATOM 1023 O O . GLU A 1 128 ? -13.299 -10.629 -0.182 1.00 75.38 128 GLU A O 1
ATOM 1028 N N . ARG A 1 129 ? -14.036 -9.197 -1.750 1.00 70.44 129 ARG A N 1
ATOM 1029 C CA . ARG A 1 129 ? -15.209 -9.998 -2.104 1.00 70.44 129 ARG A CA 1
ATOM 1030 C C . ARG A 1 129 ? -14.761 -11.188 -2.957 1.00 70.44 129 ARG A C 1
ATOM 1032 O O . ARG A 1 129 ? -14.279 -11.005 -4.069 1.00 70.44 129 ARG A O 1
ATOM 1039 N N . LYS A 1 130 ? -14.980 -12.415 -2.473 1.00 65.62 130 LYS A N 1
ATOM 1040 C CA . LYS A 1 130 ? -14.840 -13.614 -3.311 1.00 65.62 130 LYS A CA 1
ATOM 1041 C C . LYS A 1 130 ? -15.998 -13.639 -4.311 1.00 65.62 130 LYS A C 1
ATOM 1043 O O . LYS A 1 130 ? -17.144 -13.812 -3.899 1.00 65.62 130 LYS A O 1
ATOM 1048 N N . SER A 1 131 ? -15.713 -13.439 -5.593 1.00 55.84 131 SER A N 1
ATOM 1049 C CA . SER A 1 131 ? -16.633 -13.865 -6.650 1.00 55.84 131 SER A CA 1
ATOM 1050 C C . SER A 1 131 ? -16.455 -15.371 -6.822 1.00 55.84 131 SER A C 1
ATOM 1052 O O . SER A 1 131 ? -15.341 -15.815 -7.105 1.00 55.84 131 SER A O 1
ATOM 1054 N N . TYR A 1 132 ? -17.516 -16.129 -6.541 1.00 51.28 132 TYR A N 1
ATOM 1055 C CA . TYR A 1 132 ? -17.619 -17.552 -6.869 1.00 51.28 132 TYR A CA 1
ATOM 1056 C C . TYR A 1 132 ? -18.036 -17.718 -8.327 1.00 51.28 132 TYR A C 1
ATOM 1058 O O . TYR A 1 132 ? -18.812 -16.853 -8.799 1.00 51.28 132 TYR A O 1
#

Organism: NCBI:txid861

Sequence (132 aa):
MIGYVTLEEAKEWLSERYDIKSLSDEKLTKALYRAFDKIEQIPVRFKGEGEKVFPRRGEQEVPFLIKMAQMLEAYSIASGKEEEQAQMLNGITSKSIGDMSVSYDKTKKIGLVNFCNSQAAQTLKRFERKSY

Foldseek 3Di:
DQQPDDLVRLCVVCVVPDDCVPFDSVLLSVLLNVLNVLLQPFAFDDDDPDDDDQDDGPDPDHDVLLVVLSSQQSVLVRVVLVVVVVCVVVVVDPDDPPPDDDDDDPLQDGPPGGTSDSSSSVSSNVRHDDDD

Radius of gyration: 16.27 Å; chains: 1; bounding box: 43×35×38 Å

Secondary structure (DSSP, 8-state):
-BTTB-HHHHHHHHHTTS--TTS-HHHHHHHHHHHHHHHHTS-BPP--TTSPPPP-TT-S---HHHHHHHHHHHHHHHTTHHHHHHHHHTT---S--TT------GGGEETTEEPS-HHHHHHHHTTB----